Protein AF-A0A5B7ICF0-F1 (afdb_monomer_lite)

InterPro domains:
  IPR015421 Pyridoxal phosphate-dependent transferase, major domain [G3DSA:3.40.640.10] (6-60)

Structure (mmCIF, N/CA/C/O backbone):
data_AF-A0A5B7ICF0-F1
#
_entry.id   AF-A0A5B7ICF0-F1
#
loop_
_atom_site.group_PDB
_atom_site.id
_atom_site.type_symbol
_atom_site.label_atom_id
_atom_site.label_alt_id
_atom_site.label_comp_id
_atom_site.label_asym_id
_atom_site.label_entity_id
_atom_site.label_seq_id
_atom_site.pdbx_PDB_ins_code
_atom_site.Cartn_x
_atom_site.Cartn_y
_atom_site.Cartn_z
_atom_site.occupancy
_atom_site.B_iso_or_equiv
_atom_site.auth_seq_id
_atom_site.auth_comp_id
_atom_site.auth_asym_id
_atom_site.auth_atom_id
_atom_site.pdbx_PDB_model_num
ATOM 1 N N . MET A 1 1 ? -1.567 11.557 34.771 1.00 52.72 1 MET A N 1
ATOM 2 C CA . MET A 1 1 ? -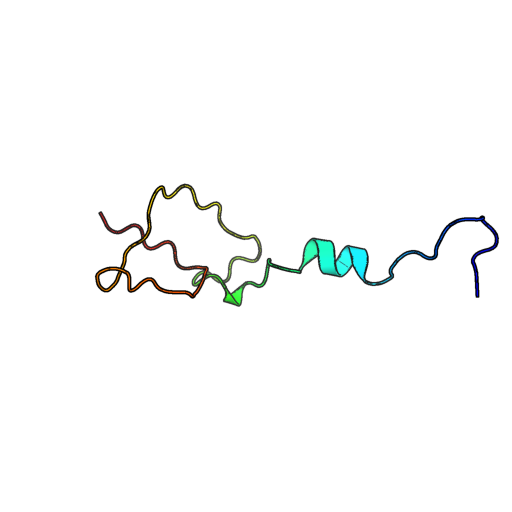2.651 10.922 35.551 1.00 52.72 1 MET A CA 1
ATOM 3 C C . MET A 1 1 ? -2.710 9.458 35.158 1.00 52.72 1 MET A C 1
ATOM 5 O O . MET A 1 1 ? -3.099 9.162 34.036 1.00 52.72 1 MET A O 1
ATOM 9 N N . ALA A 1 2 ? -2.219 8.568 36.022 1.00 56.28 2 ALA A N 1
ATOM 10 C CA . ALA A 1 2 ? -2.312 7.127 35.814 1.00 56.28 2 ALA A CA 1
ATOM 11 C C . ALA A 1 2 ? -3.776 6.690 35.979 1.00 56.28 2 ALA A C 1
ATOM 13 O O . ALA A 1 2 ? -4.433 7.086 36.942 1.00 56.28 2 ALA A O 1
ATOM 14 N N . SER A 1 3 ? -4.299 5.918 35.029 1.00 59.69 3 SER A N 1
ATOM 15 C CA . SER A 1 3 ? -5.610 5.280 35.144 1.00 59.69 3 SER A CA 1
ATOM 16 C C . SER A 1 3 ? -5.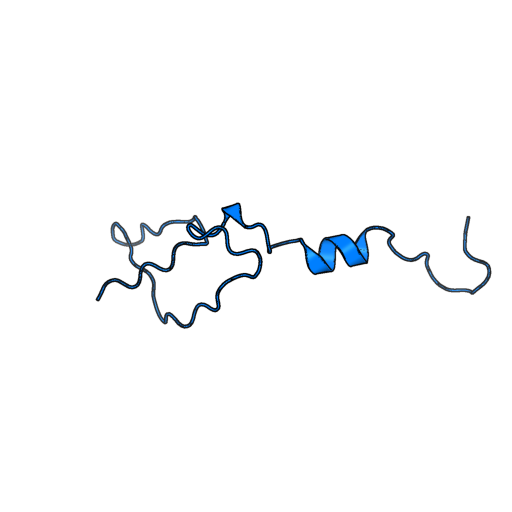585 4.270 36.292 1.00 59.69 3 SER A C 1
ATOM 18 O O . SER A 1 3 ? -4.716 3.402 36.333 1.00 59.69 3 SER A O 1
ATOM 20 N N . ASN A 1 4 ? -6.554 4.366 37.206 1.00 69.06 4 ASN A N 1
ATOM 21 C CA . ASN A 1 4 ? -6.699 3.596 38.455 1.00 69.06 4 ASN A CA 1
ATOM 22 C C . ASN A 1 4 ? -6.991 2.082 38.256 1.00 69.06 4 ASN A C 1
ATOM 24 O O . ASN A 1 4 ? -7.629 1.448 39.086 1.00 69.06 4 ASN A O 1
ATOM 28 N N . SER A 1 5 ? -6.578 1.513 37.119 1.00 78.31 5 SER A N 1
ATOM 29 C CA . SER A 1 5 ? -6.856 0.140 36.681 1.00 78.31 5 SER A CA 1
ATOM 30 C C . SER A 1 5 ? -5.599 -0.743 36.626 1.00 78.31 5 SER A C 1
ATOM 32 O O . SER A 1 5 ? -5.698 -1.903 36.242 1.00 78.31 5 SER A O 1
ATOM 34 N N . GLY A 1 6 ? -4.415 -0.210 36.951 1.00 88.69 6 GLY A N 1
ATOM 35 C CA . GLY A 1 6 ? -3.141 -0.947 36.900 1.00 88.69 6 GLY A CA 1
ATOM 36 C C . GLY A 1 6 ? -2.535 -1.129 35.500 1.00 88.69 6 GLY A C 1
ATOM 37 O O . GLY A 1 6 ? -1.417 -1.622 35.390 1.00 88.69 6 GLY A O 1
ATOM 38 N N . TYR A 1 7 ? -3.222 -0.698 34.439 1.00 89.75 7 TYR A N 1
ATOM 39 C CA . TYR A 1 7 ? -2.712 -0.727 33.065 1.00 89.75 7 TYR A CA 1
ATOM 40 C C . TYR A 1 7 ? -2.083 0.606 32.648 1.00 89.75 7 TYR A C 1
ATOM 42 O O . TYR A 1 7 ? -2.423 1.672 33.174 1.00 89.75 7 TYR A O 1
ATOM 50 N N . LEU A 1 8 ? -1.185 0.533 31.661 1.00 89.62 8 LEU A N 1
ATOM 51 C CA . LEU A 1 8 ? -0.664 1.705 30.963 1.00 89.62 8 LEU A CA 1
ATOM 52 C C . LEU A 1 8 ? -1.786 2.422 30.200 1.00 89.62 8 LEU A C 1
ATOM 54 O O . LEU A 1 8 ? -2.772 1.811 29.786 1.00 89.62 8 LEU A O 1
ATOM 58 N N . LYS A 1 9 ? -1.623 3.734 30.007 1.00 91.56 9 LYS A N 1
ATOM 59 C CA . LYS A 1 9 ? -2.550 4.535 29.205 1.00 91.56 9 LYS A CA 1
ATOM 60 C C . LYS A 1 9 ? -2.492 4.070 27.746 1.00 91.56 9 LYS A C 1
ATOM 62 O O . LYS A 1 9 ? -1.401 3.909 27.204 1.00 91.56 9 LYS A O 1
ATOM 67 N N . ASN A 1 10 ? -3.655 3.920 27.115 1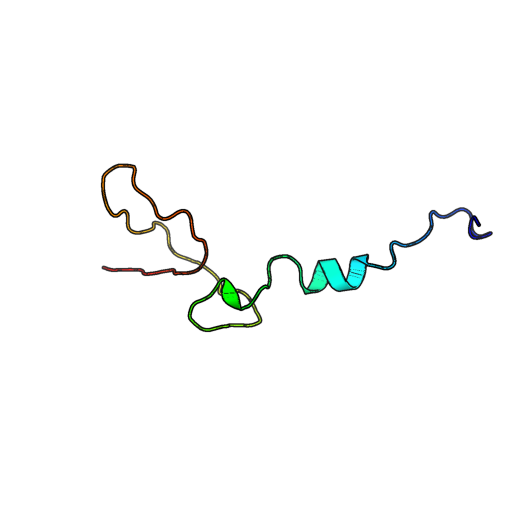.00 92.69 10 ASN A N 1
ATOM 68 C CA . ASN A 1 10 ? -3.733 3.682 25.676 1.00 92.69 10 ASN A CA 1
ATOM 69 C C . ASN A 1 10 ? -3.143 4.861 24.895 1.00 92.69 10 ASN A C 1
ATOM 71 O O . ASN A 1 10 ? -3.335 6.025 25.257 1.00 92.69 10 ASN A O 1
ATOM 75 N N . ASP A 1 11 ? -2.463 4.545 23.799 1.00 95.06 11 ASP A N 1
ATOM 76 C CA . ASP A 1 11 ? -2.029 5.539 22.829 1.00 95.06 11 ASP A CA 1
ATOM 77 C C . ASP A 1 11 ? -3.234 6.027 22.016 1.00 95.06 11 ASP A C 1
ATOM 79 O O . ASP A 1 11 ? -3.875 5.264 21.293 1.00 95.06 11 ASP A O 1
ATOM 83 N N . GLU A 1 12 ? -3.530 7.318 22.146 1.00 96.19 12 GLU A N 1
ATOM 84 C CA . GLU A 1 12 ? -4.661 7.986 21.497 1.00 96.19 12 GLU A CA 1
ATOM 85 C C . GLU A 1 12 ? -4.556 7.974 19.965 1.00 96.19 12 GLU A C 1
ATOM 87 O O . GLU A 1 12 ? -5.570 8.048 19.276 1.00 96.19 12 GLU A O 1
ATOM 92 N N . THR A 1 13 ? -3.345 7.847 19.419 1.00 97.56 13 THR A N 1
ATOM 93 C CA . THR A 1 13 ? -3.091 7.879 17.971 1.00 97.56 13 THR A CA 1
ATOM 94 C C . THR A 1 13 ? -3.047 6.497 17.329 1.00 97.56 13 THR A C 1
ATOM 96 O O . THR A 1 13 ? -3.042 6.403 16.101 1.00 97.56 13 THR A O 1
ATOM 99 N N . PHE A 1 14 ? -3.016 5.428 18.131 1.00 97.50 14 PHE A N 1
ATOM 100 C CA . PHE A 1 14 ? -2.748 4.069 17.659 1.00 97.50 14 PHE A CA 1
ATOM 101 C C . PHE A 1 14 ? -3.684 3.647 16.526 1.00 97.50 14 PHE A C 1
ATOM 103 O O . PHE A 1 14 ? -3.217 3.210 15.480 1.00 97.50 14 PHE A O 1
ATOM 110 N N . SER A 1 15 ? -4.994 3.825 16.704 1.00 98.12 15 SER A N 1
ATOM 111 C CA . SER A 1 15 ? -5.987 3.402 15.712 1.00 98.12 15 SER A CA 1
ATOM 112 C C . SER A 1 15 ? -5.826 4.139 14.384 1.00 98.12 15 SER A C 1
ATOM 114 O O . SER A 1 15 ? -5.895 3.524 13.326 1.00 98.12 15 SER A O 1
ATOM 116 N N . THR A 1 16 ? -5.571 5.447 14.431 1.00 97.69 16 THR A N 1
ATOM 117 C CA . THR A 1 16 ? -5.355 6.260 13.228 1.00 97.69 16 THR A CA 1
ATOM 118 C C . THR A 1 16 ? -4.099 5.809 12.499 1.00 97.69 16 THR A C 1
ATOM 120 O O . THR A 1 16 ? -4.136 5.573 11.295 1.00 97.69 16 THR A O 1
ATOM 123 N N . ARG A 1 17 ? -2.996 5.635 13.232 1.00 97.88 17 ARG A N 1
ATOM 124 C CA . ARG A 1 17 ? -1.724 5.199 12.650 1.00 97.88 17 ARG A CA 1
ATOM 125 C C . ARG A 1 17 ? -1.833 3.801 12.051 1.00 97.88 17 ARG A C 1
ATOM 127 O O . ARG A 1 17 ? -1.451 3.607 10.908 1.00 97.88 17 ARG A O 1
ATOM 134 N N . ALA A 1 18 ? -2.474 2.874 12.760 1.00 97.62 18 ALA A N 1
ATOM 135 C CA . ALA A 1 18 ? -2.705 1.514 12.284 1.00 97.62 18 ALA A CA 1
ATOM 136 C C . ALA A 1 18 ? -3.528 1.445 10.984 1.00 97.62 18 ALA A C 1
ATOM 138 O O . ALA A 1 18 ? -3.367 0.500 10.217 1.00 97.62 18 ALA A O 1
ATOM 139 N N . ILE A 1 19 ? -4.416 2.415 10.741 1.00 97.56 19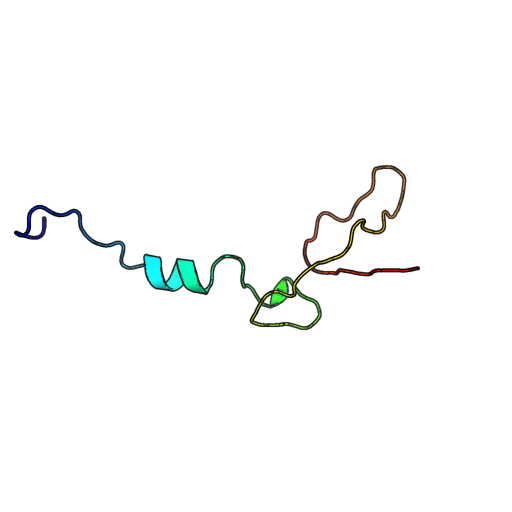 ILE A N 1
ATOM 140 C CA . ILE A 1 19 ? -5.250 2.458 9.532 1.00 97.56 19 ILE A CA 1
ATOM 141 C C . ILE A 1 19 ? -4.556 3.208 8.389 1.00 97.56 19 ILE A C 1
ATOM 143 O O . ILE A 1 19 ? -4.730 2.829 7.233 1.00 97.56 19 ILE A O 1
ATOM 147 N N . HIS A 1 20 ? -3.797 4.268 8.673 1.00 96.44 20 HIS A N 1
ATOM 148 C CA . HIS A 1 20 ? -3.335 5.197 7.637 1.00 96.44 20 HIS A CA 1
ATOM 149 C C . HIS A 1 20 ? -1.841 5.122 7.315 1.00 96.44 20 HIS A C 1
ATOM 151 O O . HIS A 1 20 ? -1.489 5.380 6.167 1.00 96.44 20 HIS A O 1
ATOM 157 N N . GLU A 1 21 ? -0.971 4.774 8.269 1.00 96.81 21 GLU A N 1
ATOM 158 C CA . GLU A 1 21 ? 0.474 4.749 8.010 1.00 96.81 21 GLU A CA 1
ATOM 159 C C . GLU A 1 21 ? 0.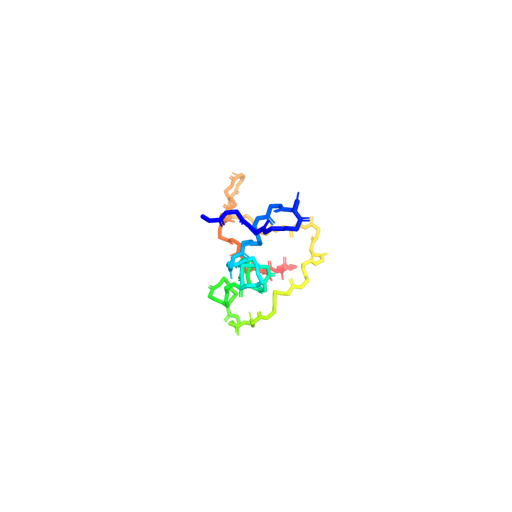817 3.700 6.945 1.00 96.81 21 GLU A C 1
ATOM 161 O O . GLU A 1 21 ? 0.465 2.526 7.069 1.00 96.81 21 GLU A O 1
ATOM 166 N N . GLY A 1 22 ? 1.513 4.132 5.889 1.00 92.12 22 GLY A N 1
ATOM 167 C CA . GLY A 1 22 ? 1.893 3.274 4.764 1.00 92.12 22 GLY A CA 1
ATOM 168 C C . GLY A 1 22 ? 0.791 3.077 3.718 1.00 92.12 22 GLY A C 1
ATOM 169 O O . GLY A 1 22 ? 1.032 2.408 2.712 1.00 92.12 22 GLY A O 1
ATOM 170 N N . ASN A 1 23 ? -0.391 3.666 3.928 1.00 95.44 23 ASN A N 1
ATOM 171 C CA . ASN A 1 23 ? -1.531 3.627 3.010 1.00 95.44 23 ASN A CA 1
ATOM 172 C C . ASN A 1 23 ? -1.757 4.978 2.301 1.00 95.44 23 ASN A C 1
ATOM 174 O O . ASN A 1 23 ? -2.869 5.266 1.862 1.00 95.44 23 ASN A O 1
ATOM 178 N N . GLU A 1 24 ? -0.731 5.829 2.197 1.00 95.12 24 GLU A N 1
ATOM 179 C CA . GLU A 1 24 ? -0.826 7.127 1.524 1.00 95.12 24 GLU A CA 1
ATOM 180 C C . GLU A 1 24 ? -1.118 6.923 0.021 1.00 95.12 24 GLU A C 1
ATOM 182 O O . GLU A 1 24 ? -0.297 6.324 -0.687 1.00 95.12 24 GLU A O 1
ATOM 187 N N . PRO A 1 25 ? -2.266 7.404 -0.501 1.00 94.25 25 PRO A N 1
ATOM 188 C CA . PRO A 1 25 ? -2.666 7.158 -1.887 1.00 94.25 25 PRO A CA 1
ATOM 189 C C . PRO A 1 25 ? -1.649 7.660 -2.916 1.00 94.25 25 PRO A C 1
ATOM 191 O O . PRO A 1 25 ? -1.488 7.046 -3.968 1.00 94.25 25 PRO A O 1
ATOM 194 N N . GLU A 1 26 ? -0.935 8.742 -2.601 1.00 93.50 26 GLU A N 1
ATOM 195 C CA . GLU A 1 26 ? 0.051 9.407 -3.462 1.00 93.50 26 GLU A CA 1
ATOM 196 C C . GLU A 1 26 ? 1.281 8.551 -3.751 1.00 93.50 26 GLU A C 1
ATOM 198 O O . GLU A 1 26 ? 2.063 8.884 -4.644 1.00 93.50 26 GLU A O 1
ATOM 203 N N . GLN A 1 27 ? 1.467 7.454 -3.017 1.00 90.00 27 GLN A N 1
ATOM 204 C CA . GLN A 1 27 ? 2.463 6.467 -3.391 1.00 90.00 27 GLN A CA 1
ATOM 205 C C . GLN A 1 27 ? 2.097 5.901 -4.776 1.00 90.00 27 GLN A C 1
ATOM 207 O O . GLN A 1 27 ? 2.932 5.871 -5.677 1.00 90.00 27 GLN A O 1
ATOM 212 N N . TRP A 1 28 ? 0.837 5.527 -5.007 1.00 90.44 28 TRP A N 1
ATOM 213 C CA . TRP A 1 28 ? 0.402 4.814 -6.210 1.00 90.44 28 TRP A CA 1
ATOM 214 C C . TRP A 1 28 ? -0.073 5.770 -7.303 1.00 90.44 28 TRP A C 1
ATOM 216 O O . TRP A 1 28 ? -0.921 6.624 -7.068 1.00 90.44 28 TRP A O 1
ATOM 226 N N . ASN A 1 29 ? 0.360 5.557 -8.552 1.00 90.19 29 ASN A N 1
ATOM 227 C CA . ASN A 1 29 ? -0.121 6.354 -9.698 1.00 90.19 29 ASN A CA 1
ATOM 228 C C . ASN A 1 29 ? -1.652 6.332 -9.872 1.00 90.19 29 ASN A C 1
ATOM 230 O O . ASN A 1 29 ? -2.214 7.229 -10.494 1.00 90.19 29 ASN A O 1
ATOM 234 N N . SER A 1 30 ? -2.327 5.297 -9.364 1.00 93.62 30 SER A N 1
ATOM 235 C CA . SER A 1 30 ? -3.786 5.171 -9.387 1.00 93.62 30 SER A CA 1
ATOM 236 C C . SER A 1 30 ? -4.496 5.936 -8.267 1.00 93.62 30 SER A C 1
ATOM 238 O O . SER A 1 30 ? -5.723 5.991 -8.284 1.00 93.62 30 SER A O 1
ATOM 240 N N . LEU A 1 31 ? -3.756 6.476 -7.290 1.00 94.19 31 LEU A N 1
ATOM 241 C CA . LEU A 1 31 ? -4.287 7.051 -6.050 1.00 94.19 31 LEU A CA 1
ATOM 242 C C . LEU A 1 31 ? -5.193 6.071 -5.286 1.00 94.19 31 LEU A C 1
ATOM 244 O O . LEU A 1 31 ? -6.206 6.450 -4.696 1.00 94.19 31 LEU A O 1
ATOM 248 N N . ALA A 1 32 ? -4.850 4.780 -5.325 1.00 94.56 32 ALA A N 1
ATOM 249 C CA . ALA A 1 32 ? -5.589 3.758 -4.600 1.00 94.56 32 ALA A CA 1
ATOM 250 C C . ALA A 1 32 ? -5.433 3.961 -3.086 1.00 94.56 32 ALA A C 1
ATOM 252 O O . ALA A 1 32 ? -4.321 4.003 -2.570 1.00 94.56 32 ALA A O 1
ATOM 253 N N . VAL A 1 33 ? -6.564 4.046 -2.380 1.00 95.94 33 VAL A N 1
ATOM 254 C CA . VAL A 1 33 ? -6.608 4.207 -0.913 1.00 95.94 33 VAL A CA 1
ATOM 255 C C . VAL A 1 33 ? -6.150 2.944 -0.179 1.00 95.94 33 VAL A C 1
ATOM 257 O O . VAL A 1 33 ? -5.632 3.020 0.928 1.00 95.94 33 VAL A O 1
ATOM 260 N N . VAL A 1 34 ? -6.334 1.775 -0.793 1.00 95.19 34 VAL A N 1
ATOM 261 C CA . VAL A 1 34 ? -5.795 0.507 -0.293 1.00 95.19 34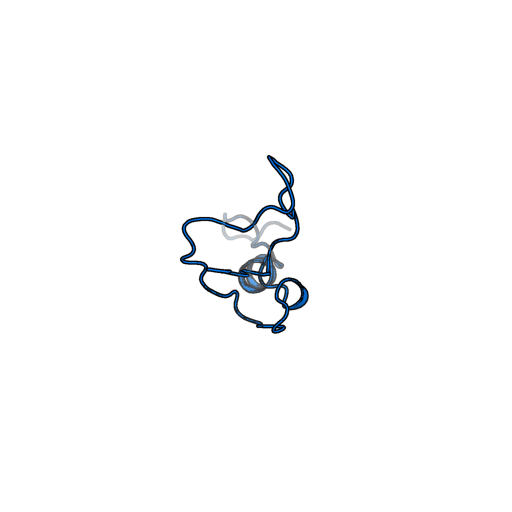 VAL A CA 1
ATOM 262 C C . VAL A 1 34 ? -4.600 0.127 -1.168 1.00 95.19 34 VAL A C 1
ATOM 264 O O . VAL A 1 34 ? -4.770 0.079 -2.393 1.00 95.19 34 VAL A O 1
ATOM 267 N N . PRO A 1 35 ? -3.419 -0.165 -0.589 1.00 94.38 35 PRO A N 1
ATOM 268 C CA . PRO A 1 35 ? -2.251 -0.554 -1.363 1.00 94.38 35 PRO A CA 1
ATOM 269 C C . PRO A 1 35 ? -2.503 -1.777 -2.257 1.00 94.38 35 PRO A C 1
ATOM 271 O O . PRO A 1 35 ? -3.115 -2.756 -1.819 1.00 94.38 35 PRO A O 1
ATOM 274 N N . PRO A 1 36 ? -2.013 -1.767 -3.506 1.00 92.81 36 PRO A N 1
ATOM 275 C CA . PRO A 1 36 ? -2.084 -2.918 -4.390 1.00 92.81 36 PRO A CA 1
ATOM 276 C C . PRO A 1 36 ? -1.169 -4.052 -3.910 1.00 92.81 36 PRO A C 1
ATOM 278 O O . PRO A 1 36 ? -0.093 -3.832 -3.353 1.00 92.81 36 PRO A O 1
ATOM 281 N N . ILE A 1 37 ? -1.561 -5.292 -4.205 1.00 94.50 37 ILE A N 1
ATOM 282 C CA . ILE A 1 37 ? -0.754 -6.481 -3.913 1.00 94.50 37 ILE A CA 1
ATOM 283 C C . ILE A 1 37 ? 0.272 -6.671 -5.037 1.00 94.50 37 ILE A C 1
ATOM 285 O O . ILE A 1 37 ? -0.089 -6.983 -6.173 1.00 94.50 37 ILE A O 1
ATOM 289 N N . SER A 1 38 ? 1.561 -6.510 -4.729 1.00 91.62 38 SER A N 1
ATOM 290 C CA . SER A 1 38 ? 2.636 -6.787 -5.687 1.00 91.62 38 SER A CA 1
ATOM 291 C C . SER A 1 38 ? 3.010 -8.270 -5.671 1.00 91.62 38 SER A C 1
ATOM 293 O O . SER A 1 38 ? 3.633 -8.746 -4.727 1.00 91.62 38 SER A O 1
ATOM 295 N N . MET A 1 39 ? 2.660 -8.993 -6.736 1.00 94.88 39 MET A N 1
ATOM 296 C CA . MET A 1 39 ? 3.093 -10.384 -6.965 1.00 94.88 39 MET A CA 1
ATOM 297 C C . MET A 1 39 ? 4.271 -10.489 -7.948 1.00 94.88 39 MET A C 1
ATOM 299 O O . MET A 1 39 ? 4.589 -11.575 -8.428 1.00 94.88 39 MET A O 1
ATOM 303 N N . ALA A 1 40 ? 4.893 -9.364 -8.303 1.00 90.31 40 ALA A N 1
ATOM 304 C CA . ALA A 1 40 ? 6.028 -9.355 -9.217 1.00 90.31 40 ALA A CA 1
ATOM 305 C C . ALA A 1 40 ? 7.248 -10.033 -8.571 1.00 90.31 40 ALA A C 1
ATOM 307 O O . ALA A 1 40 ? 7.564 -9.786 -7.409 1.00 90.31 40 ALA A O 1
ATOM 308 N N . THR A 1 41 ? 7.958 -10.864 -9.335 1.00 91.62 41 THR A N 1
ATOM 309 C CA . THR A 1 41 ? 9.199 -11.520 -8.886 1.00 91.62 41 THR A CA 1
ATOM 310 C C . THR A 1 41 ? 10.445 -10.661 -9.116 1.00 91.62 41 THR A C 1
ATOM 312 O O . THR A 1 41 ? 11.506 -10.964 -8.577 1.00 91.62 41 THR A O 1
ATOM 315 N N . THR A 1 42 ? 10.335 -9.596 -9.917 1.00 88.12 42 THR A N 1
ATOM 316 C CA . THR A 1 42 ? 11.410 -8.644 -10.229 1.00 88.12 42 THR A CA 1
ATOM 317 C C . THR A 1 42 ? 10.839 -7.282 -10.649 1.00 88.12 42 THR A C 1
ATOM 319 O O . THR A 1 42 ? 9.643 -7.168 -10.926 1.00 88.12 42 THR A O 1
ATOM 322 N N . PHE A 1 43 ? 11.695 -6.256 -10.721 1.00 89.38 43 PHE A N 1
ATOM 323 C CA . PHE A 1 43 ? 11.358 -4.893 -11.144 1.00 89.38 43 PHE A CA 1
ATOM 324 C C . PHE A 1 43 ? 12.355 -4.381 -12.191 1.00 89.38 43 PHE A C 1
ATOM 326 O O . PHE A 1 43 ? 13.538 -4.726 -12.160 1.00 89.38 43 PHE A O 1
ATOM 333 N N . LYS A 1 44 ? 11.881 -3.535 -13.113 1.00 87.56 44 LYS A N 1
ATOM 334 C CA . LYS A 1 44 ? 12.720 -2.916 -14.149 1.00 87.56 44 LYS A CA 1
ATOM 335 C C . LYS A 1 44 ? 13.790 -2.003 -13.527 1.00 87.56 44 LYS A C 1
ATOM 337 O O . LYS A 1 44 ? 13.477 -1.195 -12.655 1.00 87.56 44 LYS A O 1
ATOM 342 N N . GLN A 1 45 ? 15.018 -2.101 -14.037 1.00 91.19 45 GLN A N 1
ATOM 343 C CA . GLN A 1 45 ? 16.132 -1.191 -13.743 1.00 91.19 45 GLN A CA 1
ATOM 344 C C . GLN A 1 45 ? 16.418 -0.312 -14.968 1.00 91.19 45 GLN A C 1
ATOM 346 O O . GLN A 1 45 ? 16.238 -0.768 -16.101 1.00 91.19 45 GLN A O 1
ATOM 351 N N . ASP A 1 46 ? 16.847 0.931 -14.750 1.00 90.00 46 ASP A N 1
ATOM 352 C CA . ASP A 1 46 ? 17.205 1.854 -15.839 1.00 90.00 46 ASP A CA 1
ATOM 353 C C . ASP A 1 46 ? 18.656 1.616 -16.324 1.00 90.00 46 ASP A C 1
ATOM 355 O O . ASP A 1 46 ? 18.988 1.880 -17.480 1.00 90.00 46 ASP A O 1
ATOM 359 N N . GLY A 1 47 ? 19.485 0.997 -15.478 1.00 92.94 47 GLY A N 1
ATOM 360 C CA . GLY A 1 47 ? 20.826 0.490 -15.769 1.00 92.94 47 GLY A CA 1
ATOM 361 C C . GLY A 1 47 ? 21.260 -0.547 -14.722 1.00 92.94 47 GLY A C 1
ATOM 362 O O . GLY A 1 47 ? 20.526 -0.792 -13.763 1.00 92.94 47 GLY A O 1
ATOM 363 N N . PRO A 1 48 ? 22.430 -1.195 -14.867 1.00 94.06 48 PRO A N 1
ATOM 364 C CA . PRO A 1 48 ? 22.909 -2.155 -13.874 1.00 94.06 48 PRO A CA 1
ATOM 365 C C . PRO A 1 48 ? 23.031 -1.517 -12.484 1.00 94.06 48 PRO A C 1
ATOM 367 O O . PRO A 1 48 ? 23.778 -0.557 -12.313 1.00 94.06 48 PRO A O 1
ATOM 370 N N . ALA A 1 49 ? 22.309 -2.066 -11.503 1.00 91.25 49 ALA A N 1
ATOM 371 C CA . ALA A 1 49 ? 22.219 -1.541 -10.136 1.00 91.25 49 ALA A CA 1
ATOM 372 C C . ALA A 1 49 ? 21.621 -0.119 -10.019 1.00 91.25 49 ALA A C 1
ATOM 374 O O . ALA A 1 49 ? 21.719 0.494 -8.957 1.00 91.25 49 ALA A O 1
ATOM 375 N N . ASP A 1 50 ? 20.947 0.371 -11.064 1.00 92.81 50 ASP A N 1
ATOM 376 C CA . ASP A 1 50 ? 20.203 1.634 -11.074 1.00 92.81 50 ASP A CA 1
ATOM 377 C C . ASP A 1 50 ? 18.694 1.343 -11.018 1.00 92.81 50 ASP A C 1
ATOM 379 O O . ASP A 1 50 ? 18.003 1.203 -12.035 1.00 92.81 50 ASP A O 1
ATOM 383 N N . PHE A 1 51 ? 18.199 1.142 -9.794 1.00 87.38 51 PHE A N 1
ATOM 384 C CA . PHE A 1 51 ? 16.793 0.864 -9.510 1.00 87.38 51 PHE A CA 1
ATOM 385 C C . PHE A 1 51 ? 16.080 2.114 -8.991 1.00 87.38 51 PHE A C 1
ATOM 387 O O . PHE A 1 51 ? 16.615 2.891 -8.198 1.00 87.38 51 PHE A O 1
ATOM 394 N N . LYS A 1 52 ? 14.813 2.287 -9.379 1.00 78.31 52 LYS A N 1
ATOM 395 C CA . LYS A 1 52 ? 13.993 3.377 -8.844 1.00 78.31 52 LYS A CA 1
ATOM 396 C C . LYS A 1 52 ? 13.663 3.109 -7.376 1.00 78.31 52 LYS A C 1
ATOM 398 O O . LYS A 1 52 ? 13.018 2.122 -7.048 1.00 78.31 52 LYS A O 1
ATOM 403 N N . VAL A 1 53 ? 14.065 4.031 -6.500 1.00 64.19 53 VAL A N 1
ATOM 404 C CA . VAL A 1 53 ? 13.820 3.969 -5.042 1.00 64.19 53 VAL A CA 1
ATOM 405 C C . VAL A 1 53 ? 12.372 4.339 -4.674 1.00 64.19 53 VAL A C 1
ATOM 407 O O . VAL A 1 53 ? 11.932 4.124 -3.548 1.00 64.19 53 VAL A O 1
ATOM 410 N N . ARG A 1 54 ? 11.594 4.889 -5.616 1.00 58.00 54 ARG A N 1
ATOM 411 C CA . ARG A 1 54 ? 10.190 5.232 -5.372 1.00 58.00 54 ARG A CA 1
ATOM 412 C C . ARG A 1 54 ? 9.333 3.973 -5.439 1.00 58.00 54 ARG A C 1
ATOM 414 O O . ARG A 1 54 ? 9.076 3.445 -6.519 1.00 58.00 54 ARG A O 1
ATOM 421 N N . MET A 1 55 ? 8.904 3.517 -4.265 1.00 53.62 55 MET A N 1
ATOM 422 C CA . MET A 1 55 ? 7.808 2.566 -4.135 1.00 53.62 55 MET A CA 1
ATOM 423 C C . MET A 1 55 ? 6.592 3.128 -4.865 1.00 53.62 55 MET A C 1
ATOM 425 O O . MET A 1 55 ? 6.383 4.339 -4.850 1.00 53.62 55 MET A O 1
ATOM 429 N N . ALA A 1 56 ? 5.832 2.226 -5.483 1.00 50.88 56 ALA A N 1
ATOM 430 C CA . ALA A 1 56 ? 4.521 2.459 -6.078 1.00 50.88 56 ALA A CA 1
ATOM 431 C C . ALA A 1 56 ? 4.452 2.886 -7.561 1.00 50.88 56 ALA A C 1
ATOM 433 O O . ALA A 1 56 ? 3.561 3.596 -8.031 1.00 50.88 56 ALA A O 1
ATOM 434 N N . THR A 1 57 ? 5.288 2.251 -8.383 1.00 49.69 57 THR A N 1
ATOM 435 C CA . THR A 1 57 ? 4.855 1.877 -9.738 1.00 49.69 57 THR A CA 1
ATOM 436 C C . THR A 1 57 ? 5.370 0.489 -10.096 1.00 49.69 57 THR A C 1
ATOM 438 O O . THR A 1 57 ? 6.507 0.322 -10.532 1.00 49.69 57 THR A O 1
ATOM 441 N N . THR A 1 58 ? 4.521 -0.526 -9.938 1.00 53.47 58 THR A N 1
ATOM 442 C CA . THR A 1 58 ? 4.762 -1.858 -10.501 1.00 53.47 58 THR A CA 1
ATOM 443 C C . THR A 1 58 ? 4.561 -1.788 -12.016 1.00 53.47 58 THR A C 1
ATOM 445 O O . THR A 1 58 ? 3.521 -2.176 -12.538 1.00 53.47 58 THR A O 1
ATOM 448 N N . THR A 1 59 ? 5.540 -1.250 -12.745 1.00 50.75 59 THR A N 1
ATOM 449 C CA . THR A 1 59 ? 5.621 -1.460 -14.194 1.00 50.75 59 THR A CA 1
ATOM 450 C C . THR A 1 59 ? 6.269 -2.820 -14.420 1.00 50.75 59 THR A C 1
ATOM 452 O O . THR A 1 59 ? 7.493 -2.938 -14.431 1.00 50.75 59 THR A O 1
ATOM 455 N N . VAL A 1 60 ? 5.446 -3.857 -14.587 1.00 49.44 60 VAL A N 1
ATOM 456 C CA . VAL A 1 60 ? 5.890 -5.113 -15.203 1.00 49.44 60 VAL A CA 1
ATOM 457 C C . VAL A 1 60 ? 5.915 -4.864 -16.708 1.00 49.44 60 VAL A C 1
ATOM 459 O O . VAL A 1 60 ? 4.866 -4.806 -17.342 1.00 49.44 60 VAL A O 1
ATOM 462 N N . LEU A 1 61 ? 7.100 -4.643 -17.273 1.00 46.97 61 LEU A N 1
ATOM 463 C CA . LEU A 1 61 ? 7.304 -4.708 -18.719 1.00 46.97 61 LEU A CA 1
ATOM 464 C C . LEU A 1 61 ? 7.924 -6.070 -19.020 1.00 46.97 61 LEU A C 1
ATOM 466 O O . LEU A 1 61 ? 9.049 -6.336 -18.594 1.00 46.97 61 LEU A O 1
ATOM 470 N N . VAL A 1 62 ? 7.137 -6.919 -19.685 1.00 41.19 62 VAL A N 1
ATOM 471 C CA . VAL A 1 62 ? 7.647 -8.030 -20.501 1.00 41.19 62 VAL A CA 1
ATOM 472 C C . VAL A 1 62 ? 8.430 -7.468 -21.679 1.00 41.19 62 VAL A C 1
ATOM 474 O O . VAL A 1 62 ? 8.013 -6.403 -22.193 1.00 41.19 62 VAL A O 1
#

pLDDT: mean 83.91, std 16.89, range [41.19, 98.12]

Radius of gyration: 19.3 Å; chains: 1; bounding box: 30×22×59 Å

Foldseek 3Di:
DADPPPDDDDDPCVVVCVQQPPQQLVLAPVSDSHDDDDPDPDADAPDVVRDDPRHYDRPPDD

Organism: Portunus trituberculatus (NCBI:txid210409)

Sequence (62 aa):
MASNSGYLKNDETFSTRAIHEGNEPEQWNSLAVVPPISMATTFKQDGPADFKVRMATTTVLV

Secondary structure (DSSP, 8-state):
---TTSSPPPPTTHHHHHHHTT--GGGSTT--SS------S---EEETTEE-----------